Protein AF-A0A3B9XQS6-F1 (afdb_monomer_lite)

Structure (mmCIF, N/CA/C/O backbone):
data_AF-A0A3B9XQS6-F1
#
_entry.id   AF-A0A3B9XQS6-F1
#
loop_
_atom_site.group_PDB
_atom_site.id
_atom_site.type_symbol
_atom_site.label_atom_id
_atom_site.label_alt_id
_atom_site.label_comp_id
_atom_site.label_asym_id
_atom_site.label_entity_id
_atom_site.label_seq_id
_atom_site.pdbx_PDB_ins_code
_atom_site.Cartn_x
_atom_site.Cartn_y
_atom_site.Cartn_z
_atom_site.occupancy
_atom_site.B_iso_or_equiv
_atom_site.auth_seq_id
_atom_site.auth_comp_id
_atom_site.auth_asym_id
_atom_site.auth_atom_id
_atom_site.pdbx_PDB_model_num
ATOM 1 N N . MET A 1 1 ? 18.728 -52.304 -70.852 1.00 36.62 1 MET A N 1
ATOM 2 C CA . MET A 1 1 ? 20.001 -52.195 -70.110 1.00 36.62 1 MET A CA 1
ATOM 3 C C . MET A 1 1 ? 19.870 -51.082 -69.081 1.00 36.62 1 MET A C 1
ATOM 5 O O . MET A 1 1 ? 19.574 -49.970 -69.477 1.00 36.62 1 MET A O 1
ATOM 9 N N . LYS A 1 2 ? 20.084 -51.436 -67.806 1.00 32.41 2 LYS A N 1
ATOM 10 C CA . LYS A 1 2 ? 20.583 -50.600 -66.697 1.00 32.41 2 LYS A CA 1
ATOM 11 C C . LYS A 1 2 ? 19.765 -49.345 -66.320 1.00 32.41 2 LYS A C 1
ATOM 13 O O . LYS A 1 2 ? 19.900 -48.286 -66.912 1.00 32.41 2 LYS A O 1
ATOM 18 N N . THR A 1 3 ? 18.939 -49.553 -65.290 1.00 41.94 3 THR A N 1
ATOM 19 C CA . THR A 1 3 ? 18.642 -48.695 -64.122 1.00 41.94 3 THR A CA 1
ATOM 20 C C . THR A 1 3 ? 19.359 -47.346 -64.037 1.00 41.94 3 THR A C 1
ATOM 22 O O . THR A 1 3 ? 20.557 -47.302 -64.278 1.00 41.94 3 THR A O 1
ATOM 25 N N . LEU A 1 4 ? 18.677 -46.322 -63.498 1.00 44.59 4 LEU A N 1
ATOM 26 C CA . LEU A 1 4 ? 19.200 -45.495 -62.394 1.00 44.59 4 LEU A CA 1
ATOM 27 C C . LEU A 1 4 ? 18.109 -44.591 -61.782 1.00 44.59 4 LEU A C 1
ATOM 29 O O . LEU A 1 4 ? 17.523 -43.736 -62.436 1.00 44.59 4 LEU A O 1
ATOM 33 N N . ILE A 1 5 ? 17.878 -44.819 -60.491 1.00 47.88 5 ILE A N 1
ATOM 34 C CA . ILE A 1 5 ? 17.088 -44.020 -59.551 1.00 47.88 5 ILE A CA 1
ATOM 35 C C . ILE A 1 5 ? 17.867 -42.747 -59.209 1.00 47.88 5 ILE A C 1
ATOM 37 O O . ILE A 1 5 ? 19.050 -42.844 -58.887 1.00 47.88 5 ILE A O 1
ATOM 41 N N . ARG A 1 6 ? 17.192 -41.592 -59.143 1.00 40.97 6 ARG A N 1
ATOM 42 C CA . ARG A 1 6 ? 17.556 -40.500 -58.224 1.00 40.97 6 ARG A CA 1
ATOM 43 C C . ARG A 1 6 ? 16.293 -39.863 -57.650 1.00 40.97 6 ARG A C 1
ATOM 45 O O . ARG A 1 6 ? 15.601 -39.109 -58.324 1.00 40.97 6 ARG A O 1
ATOM 52 N N . ALA A 1 7 ? 16.010 -40.204 -56.396 1.00 42.66 7 ALA A N 1
ATOM 53 C CA . ALA A 1 7 ? 15.095 -39.470 -55.541 1.00 42.66 7 ALA A CA 1
ATOM 54 C C . ALA A 1 7 ? 15.723 -38.106 -55.217 1.00 42.66 7 ALA A C 1
ATOM 56 O O . ALA A 1 7 ? 16.833 -38.045 -54.690 1.00 42.66 7 ALA A O 1
ATOM 57 N N . GLY A 1 8 ? 15.029 -37.027 -55.565 1.00 33.97 8 GLY A N 1
ATOM 58 C CA . GLY A 1 8 ? 15.391 -35.660 -55.210 1.00 33.97 8 GLY A CA 1
ATOM 59 C C . GLY A 1 8 ? 14.177 -34.997 -54.585 1.00 33.97 8 GLY A C 1
ATOM 60 O O . GLY A 1 8 ? 13.249 -34.611 -55.288 1.00 33.97 8 GLY A O 1
ATOM 61 N N . VAL A 1 9 ? 14.165 -34.929 -53.257 1.00 44.50 9 VAL A N 1
ATOM 62 C CA . VAL A 1 9 ? 13.185 -34.160 -52.491 1.00 44.50 9 VAL A CA 1
ATOM 63 C C . VAL A 1 9 ? 13.453 -32.680 -52.747 1.00 44.50 9 VAL A C 1
ATOM 65 O O . VAL A 1 9 ? 14.523 -32.183 -52.409 1.00 44.50 9 VAL A O 1
ATOM 68 N N . LEU A 1 10 ? 12.474 -31.975 -53.306 1.00 38.16 10 LEU A N 1
ATOM 69 C CA . LEU A 1 10 ? 12.371 -30.525 -53.175 1.00 38.16 10 LEU A CA 1
ATOM 70 C C . LEU A 1 10 ? 10.886 -30.150 -53.144 1.00 38.16 10 LEU A C 1
ATOM 72 O O . LEU A 1 10 ? 10.284 -29.801 -54.156 1.00 38.16 10 LEU A O 1
ATOM 76 N N . ALA A 1 11 ? 10.269 -30.305 -51.974 1.00 41.28 11 ALA A N 1
ATOM 77 C CA . ALA A 1 11 ? 8.918 -29.817 -51.739 1.00 41.28 11 ALA A CA 1
ATOM 78 C C . ALA A 1 11 ? 8.991 -28.309 -51.458 1.00 41.28 11 ALA A C 1
ATOM 80 O O . ALA A 1 11 ? 9.361 -27.886 -50.363 1.00 41.28 11 ALA A O 1
ATOM 81 N N . CYS A 1 12 ? 8.681 -27.509 -52.479 1.00 35.16 12 CYS A N 1
ATOM 82 C CA . CYS A 1 12 ? 8.438 -26.079 -52.341 1.00 35.16 12 CYS A CA 1
ATOM 83 C C . CYS A 1 12 ? 7.173 -25.817 -51.513 1.00 35.16 12 CYS A C 1
ATOM 85 O O . CYS A 1 12 ? 6.148 -26.479 -51.669 1.00 35.16 12 CYS A O 1
ATOM 87 N N . ALA A 1 13 ? 7.283 -24.815 -50.647 1.00 46.81 13 ALA A N 1
ATOM 88 C CA . ALA A 1 13 ? 6.248 -24.291 -49.775 1.00 46.81 13 ALA A CA 1
ATOM 89 C C . ALA A 1 13 ? 5.004 -23.791 -50.529 1.00 46.81 13 ALA A C 1
ATOM 91 O O . ALA A 1 13 ? 5.120 -23.158 -51.576 1.00 46.81 13 ALA A O 1
ATOM 92 N N . MET A 1 14 ? 3.829 -23.974 -49.922 1.00 51.12 14 MET A N 1
ATOM 93 C CA . MET A 1 14 ? 2.625 -23.182 -50.187 1.00 51.12 14 MET A CA 1
ATOM 94 C C . MET A 1 14 ? 1.961 -22.867 -48.844 1.00 51.12 14 MET A C 1
ATOM 96 O O . MET A 1 14 ? 1.431 -23.745 -48.167 1.00 51.12 14 MET A O 1
ATOM 100 N N . ALA A 1 15 ? 2.058 -21.601 -48.449 1.00 50.72 15 ALA A N 1
ATOM 101 C CA . ALA A 1 15 ? 1.407 -21.025 -47.286 1.00 50.72 15 ALA A CA 1
ATOM 102 C C . ALA A 1 15 ? -0.082 -20.770 -47.572 1.00 50.72 15 ALA A C 1
ATOM 104 O O . ALA A 1 15 ? -0.427 -20.269 -48.639 1.00 50.72 15 ALA A O 1
ATOM 105 N N . ALA A 1 16 ? -0.951 -21.023 -46.594 1.00 48.47 16 ALA A N 1
ATOM 106 C CA . ALA A 1 16 ? -2.276 -20.411 -46.529 1.00 48.47 16 ALA A CA 1
ATOM 107 C C . ALA A 1 16 ? -2.520 -19.972 -45.081 1.00 48.47 16 ALA A C 1
ATOM 109 O O . ALA A 1 16 ? -2.669 -20.790 -44.175 1.00 48.47 16 ALA A O 1
ATOM 110 N N . GLY A 1 17 ? -2.425 -18.659 -44.874 1.00 48.72 17 GLY A N 1
ATOM 111 C CA . GLY A 1 17 ? -2.438 -18.010 -43.573 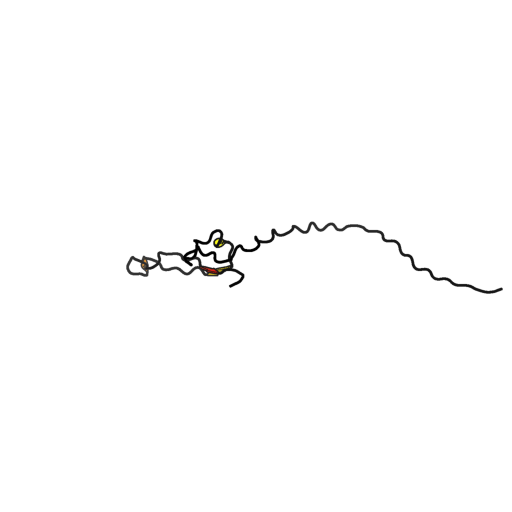1.00 48.72 17 GLY A CA 1
ATOM 112 C C . GLY A 1 17 ? -3.773 -18.144 -42.853 1.00 48.72 17 GLY A C 1
ATOM 113 O O . GLY A 1 17 ? -4.817 -17.759 -43.370 1.00 48.72 17 GLY A O 1
ATOM 114 N N . VAL A 1 18 ? -3.706 -18.606 -41.608 1.00 55.84 18 VAL A N 1
ATOM 115 C CA . VAL A 1 18 ? -4.735 -18.358 -40.600 1.00 55.84 18 VAL A CA 1
ATOM 116 C C . VAL A 1 18 ? -4.186 -17.233 -39.731 1.00 55.84 18 VAL A C 1
ATOM 118 O O . VAL A 1 18 ? -3.463 -17.461 -38.765 1.00 55.84 18 VAL A O 1
ATOM 121 N N . GLY A 1 19 ? -4.427 -15.993 -40.156 1.00 45.12 19 GLY A N 1
ATOM 122 C CA . GLY A 1 19 ? -4.062 -14.802 -39.398 1.00 45.12 19 GLY A CA 1
ATOM 123 C C . GLY A 1 19 ? -4.953 -14.677 -38.169 1.00 45.12 19 GLY A C 1
ATOM 124 O O . GLY A 1 19 ? -5.904 -13.904 -38.176 1.00 45.12 19 GLY A O 1
ATOM 125 N N . ALA A 1 20 ? -4.663 -15.444 -37.118 1.00 54.53 20 ALA A N 1
ATOM 126 C CA . ALA A 1 20 ? -5.110 -15.095 -35.782 1.00 54.53 20 ALA A CA 1
ATOM 127 C C . ALA A 1 20 ? -4.448 -13.755 -35.453 1.00 54.53 20 ALA A C 1
ATOM 129 O O . ALA A 1 20 ? -3.233 -13.682 -35.271 1.00 54.53 20 ALA A O 1
ATOM 130 N N . SER A 1 21 ? -5.232 -12.679 -35.448 1.00 53.22 21 SER A N 1
ATOM 131 C CA . SER A 1 21 ? -4.806 -11.394 -34.916 1.00 53.22 21 SER A CA 1
ATOM 132 C C . SER A 1 21 ? -4.481 -11.600 -33.440 1.00 53.22 21 SER A C 1
ATOM 134 O O . SER A 1 21 ? -5.359 -11.538 -32.579 1.00 53.22 21 SER A O 1
ATOM 136 N N . MET A 1 22 ? -3.220 -11.915 -33.148 1.00 58.03 22 MET A N 1
ATOM 137 C CA . MET A 1 22 ? -2.6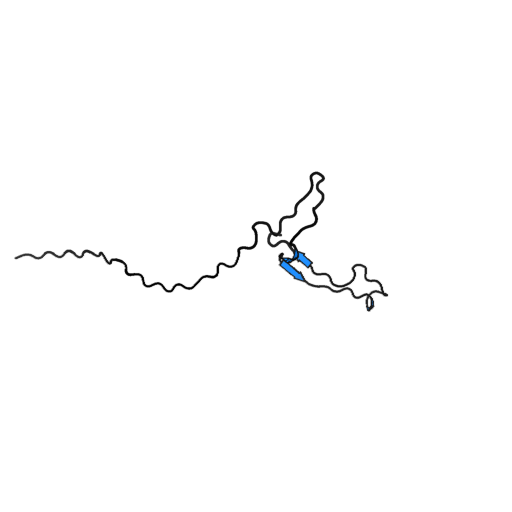87 -11.846 -31.802 1.00 58.03 22 MET A CA 1
ATOM 138 C C . MET A 1 22 ? -2.735 -10.372 -31.428 1.00 58.03 22 MET A C 1
ATOM 140 O O . MET A 1 22 ? -1.903 -9.575 -31.861 1.00 58.03 22 MET A O 1
ATOM 144 N N . GLN A 1 23 ? -3.774 -9.989 -30.690 1.00 55.06 23 GLN A N 1
ATOM 145 C CA . GLN A 1 23 ? -3.818 -8.697 -30.037 1.00 55.06 23 GLN A CA 1
ATOM 146 C C . GLN A 1 23 ? -2.602 -8.674 -29.108 1.00 55.06 23 GLN A C 1
ATOM 148 O O . GLN A 1 23 ? -2.559 -9.416 -28.127 1.00 55.06 23 GLN A O 1
ATOM 153 N N . ALA A 1 24 ? -1.574 -7.899 -29.459 1.00 56.88 24 ALA A N 1
ATOM 154 C CA . ALA A 1 24 ? -0.450 -7.679 -28.569 1.00 56.88 24 ALA A CA 1
ATOM 155 C C . ALA A 1 24 ? -1.020 -7.044 -27.298 1.00 56.88 24 ALA A C 1
ATOM 157 O O . ALA A 1 24 ? -1.445 -5.887 -27.313 1.00 56.88 24 ALA A O 1
ATOM 158 N N . ALA A 1 25 ? -1.102 -7.822 -26.218 1.00 61.12 25 ALA A N 1
ATOM 159 C CA . ALA A 1 25 ? -1.345 -7.261 -24.905 1.00 61.12 25 ALA A CA 1
ATOM 160 C C . ALA A 1 25 ? -0.232 -6.238 -24.681 1.00 61.12 25 ALA A C 1
ATOM 162 O O . ALA A 1 25 ? 0.950 -6.595 -24.748 1.00 61.12 25 ALA A O 1
ATOM 163 N N . ALA A 1 26 ? -0.613 -4.969 -24.512 1.00 56.53 26 ALA A N 1
ATOM 164 C CA . ALA A 1 26 ? 0.329 -3.907 -24.209 1.00 56.53 26 ALA A CA 1
ATOM 165 C C . ALA A 1 26 ? 1.209 -4.395 -23.058 1.00 56.53 26 ALA A C 1
ATOM 167 O O . ALA A 1 26 ? 0.698 -4.722 -21.985 1.00 56.53 26 ALA A O 1
ATOM 168 N N . GLN A 1 27 ? 2.508 -4.537 -23.321 1.00 54.47 27 GLN A N 1
ATOM 169 C CA . GLN A 1 27 ? 3.439 -4.895 -22.268 1.00 54.47 27 GLN A CA 1
ATOM 170 C C . GLN A 1 27 ? 3.380 -3.762 -21.241 1.00 54.47 27 GLN A C 1
ATOM 172 O O . GLN A 1 27 ? 3.472 -2.594 -21.643 1.00 54.47 27 GLN A O 1
ATOM 177 N N . PRO A 1 28 ? 3.146 -4.066 -19.950 1.00 55.19 28 PRO A N 1
ATOM 178 C CA . PRO A 1 28 ? 3.218 -3.045 -18.925 1.00 55.19 28 PRO A CA 1
ATOM 179 C C . PRO A 1 28 ? 4.574 -2.335 -19.052 1.00 55.19 28 PRO A C 1
ATOM 181 O O . PRO A 1 28 ? 5.557 -2.990 -19.408 1.00 55.19 28 PRO A O 1
ATOM 184 N N . PRO A 1 29 ? 4.639 -1.012 -18.825 1.00 58.16 29 PRO A N 1
ATOM 185 C CA . PRO A 1 29 ? 5.891 -0.275 -18.923 1.00 58.16 29 PRO A CA 1
ATOM 186 C C . PRO A 1 29 ? 7.004 -0.998 -18.157 1.00 58.16 29 PRO A C 1
ATOM 188 O O . PRO A 1 29 ? 6.807 -1.368 -16.995 1.00 58.16 29 PRO A O 1
ATOM 191 N N . GLU A 1 30 ? 8.167 -1.187 -18.789 1.00 58.72 30 GLU A N 1
ATOM 192 C CA . GLU A 1 30 ? 9.364 -1.604 -18.059 1.00 58.72 30 GLU A CA 1
ATOM 193 C C . GLU A 1 30 ? 9.586 -0.587 -16.932 1.00 58.72 30 GLU A C 1
ATOM 195 O O . GLU A 1 30 ? 9.729 0.607 -17.192 1.00 58.72 30 GLU A O 1
ATOM 200 N N . ASN A 1 31 ? 9.594 -1.052 -15.682 1.00 63.59 31 ASN A N 1
ATOM 201 C CA . ASN A 1 31 ? 9.682 -0.239 -14.463 1.00 63.59 31 ASN A CA 1
ATOM 202 C C . ASN A 1 31 ? 8.418 0.527 -14.038 1.00 63.59 31 ASN A C 1
ATOM 204 O O . ASN A 1 31 ? 8.528 1.630 -13.500 1.00 63.59 31 ASN A O 1
ATOM 208 N N . ILE A 1 32 ? 7.217 -0.053 -14.141 1.00 69.69 32 ILE A N 1
ATOM 209 C CA . ILE A 1 32 ? 6.086 0.499 -13.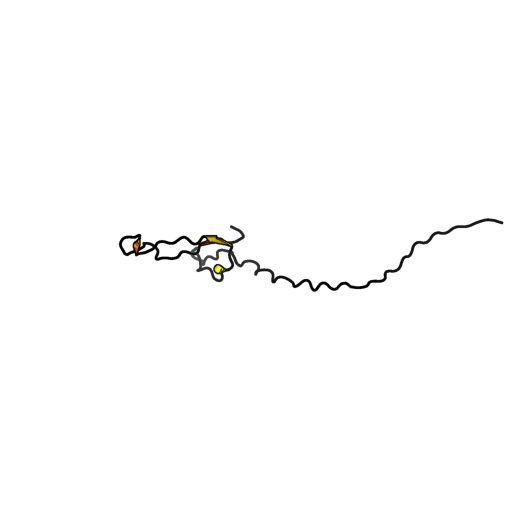367 1.00 69.69 32 ILE A CA 1
ATOM 210 C C . ILE A 1 32 ? 6.340 0.493 -11.851 1.00 69.69 32 ILE A C 1
ATOM 212 O O . ILE A 1 32 ? 5.712 1.283 -11.158 1.00 69.69 32 ILE A O 1
ATOM 216 N N . GLY A 1 33 ? 7.233 -0.362 -11.334 1.00 69.69 33 GLY A N 1
ATOM 217 C CA . GLY A 1 33 ? 7.355 -0.681 -9.906 1.00 69.69 33 GLY A CA 1
ATOM 218 C C . GLY A 1 33 ? 8.540 -0.103 -9.126 1.00 69.69 33 GLY A C 1
ATOM 219 O O . GLY A 1 33 ? 8.498 -0.090 -7.895 1.00 69.69 33 GLY A O 1
ATOM 220 N N . ALA A 1 34 ? 9.596 0.371 -9.790 1.00 81.31 34 ALA A N 1
ATOM 221 C CA . ALA A 1 34 ? 10.853 0.680 -9.109 1.00 81.31 34 ALA A CA 1
ATOM 222 C C . ALA A 1 34 ? 10.724 1.845 -8.106 1.00 81.31 34 ALA A C 1
ATOM 224 O O . ALA A 1 34 ? 10.198 2.916 -8.419 1.00 81.31 34 ALA A O 1
ATOM 225 N N . ALA A 1 35 ? 11.261 1.659 -6.896 1.00 89.62 35 ALA A N 1
ATOM 226 C CA . ALA A 1 35 ? 11.377 2.728 -5.910 1.00 89.62 35 ALA A CA 1
ATOM 227 C C . ALA A 1 35 ? 12.434 3.749 -6.360 1.00 89.62 35 ALA A C 1
ATOM 229 O O . ALA A 1 35 ? 13.587 3.397 -6.605 1.00 89.62 35 ALA A O 1
ATOM 230 N N . VAL A 1 36 ? 12.056 5.027 -6.436 1.00 91.75 36 VAL A N 1
ATOM 231 C CA . VAL A 1 36 ? 12.963 6.111 -6.838 1.00 91.75 36 VAL A CA 1
ATOM 232 C C . VAL A 1 36 ? 13.281 6.982 -5.634 1.00 91.75 36 VAL A C 1
ATOM 234 O O . VAL A 1 36 ? 12.380 7.416 -4.920 1.00 91.75 36 VAL A O 1
ATOM 237 N N . PHE A 1 37 ? 14.559 7.282 -5.427 1.00 95.25 37 PHE A N 1
ATOM 238 C CA . PHE A 1 37 ? 15.028 8.089 -4.305 1.00 95.25 37 PHE A CA 1
ATOM 239 C C . PHE A 1 37 ? 15.636 9.403 -4.795 1.00 95.25 37 PHE A C 1
ATOM 241 O O . PHE A 1 37 ? 16.261 9.470 -5.853 1.00 95.25 37 PHE A O 1
ATOM 248 N N . ASN A 1 38 ? 15.466 10.472 -4.019 1.00 96.81 38 ASN A N 1
ATOM 249 C CA . ASN A 1 38 ? 16.157 11.732 -4.279 1.00 96.81 38 ASN A CA 1
ATOM 250 C C . ASN A 1 38 ? 17.642 11.648 -3.863 1.00 96.81 38 ASN A C 1
ATOM 252 O O . ASN A 1 38 ? 18.081 10.699 -3.217 1.00 96.81 38 ASN A O 1
ATOM 256 N N . LYS A 1 39 ? 18.420 12.697 -4.157 1.00 97.94 39 LYS A N 1
ATOM 257 C CA . LYS A 1 39 ? 19.852 12.775 -3.792 1.00 97.94 39 LYS A CA 1
ATOM 258 C C . LYS A 1 39 ? 20.134 12.683 -2.283 1.00 97.94 39 LYS A C 1
ATOM 260 O O . LYS A 1 39 ? 21.271 12.451 -1.898 1.00 97.94 39 LYS A O 1
ATOM 265 N N . LYS A 1 40 ? 19.125 12.902 -1.436 1.00 98.00 40 LYS A N 1
ATOM 266 C CA . LYS A 1 40 ? 19.203 12.789 0.029 1.00 98.00 40 LYS A CA 1
ATOM 267 C C . LYS A 1 40 ? 18.780 11.399 0.531 1.00 98.00 40 LYS A C 1
ATOM 269 O O . LYS A 1 40 ? 18.706 11.201 1.737 1.00 98.00 40 LYS A O 1
ATOM 274 N N . GLY A 1 41 ? 18.458 10.467 -0.369 1.00 97.50 41 GLY A N 1
ATOM 275 C CA . GLY A 1 41 ? 17.992 9.124 -0.027 1.00 97.50 41 GLY A CA 1
ATOM 276 C C . GLY A 1 41 ? 16.528 9.047 0.415 1.00 97.50 41 GLY A C 1
ATOM 277 O O . GLY A 1 41 ? 16.121 8.026 0.955 1.00 97.50 41 GLY A O 1
ATOM 278 N N . SER A 1 42 ? 15.712 10.090 0.218 1.00 97.88 42 SER A N 1
ATOM 279 C CA . SER A 1 42 ? 14.272 10.015 0.518 1.00 97.88 42 SER A CA 1
ATOM 280 C C . SER A 1 42 ? 13.502 9.421 -0.658 1.00 97.88 42 SER A C 1
ATOM 282 O O . SER A 1 42 ? 13.732 9.824 -1.801 1.00 97.88 42 SER A O 1
ATOM 284 N N . LEU A 1 43 ? 12.565 8.516 -0.366 1.00 94.81 43 LEU A N 1
ATOM 285 C CA . LEU A 1 43 ? 11.662 7.936 -1.358 1.00 94.81 43 LEU A CA 1
ATOM 286 C C . LEU A 1 43 ? 10.804 9.036 -1.997 1.00 94.81 43 LEU A C 1
ATOM 288 O O . LEU A 1 43 ? 10.187 9.846 -1.302 1.00 94.81 43 LEU A O 1
ATOM 292 N N . LEU A 1 44 ? 10.772 9.065 -3.325 1.00 94.38 44 LEU A N 1
ATOM 293 C CA . LEU A 1 44 ? 9.847 9.892 -4.085 1.00 94.38 44 LEU A CA 1
ATOM 294 C C . LEU A 1 44 ? 8.461 9.247 -4.087 1.00 94.38 44 LEU A C 1
ATOM 296 O O . LEU A 1 44 ? 8.341 8.024 -4.122 1.00 94.38 44 LEU A O 1
ATOM 300 N N . LEU A 1 45 ? 7.412 10.072 -4.080 1.00 92.88 45 LEU A N 1
ATOM 301 C CA . LEU A 1 45 ? 6.037 9.582 -4.119 1.00 92.88 45 LEU A CA 1
ATOM 302 C C . LEU A 1 45 ? 5.819 8.743 -5.395 1.00 92.88 45 LEU A C 1
ATOM 304 O O . LEU A 1 45 ? 5.913 9.304 -6.495 1.00 92.88 45 LEU A O 1
ATOM 308 N N . PRO A 1 46 ? 5.502 7.441 -5.274 1.00 90.69 46 PRO A N 1
ATOM 309 C CA . PRO A 1 46 ? 5.313 6.590 -6.436 1.00 90.69 46 PRO A CA 1
ATOM 310 C C . PRO A 1 46 ? 4.122 7.078 -7.266 1.00 90.69 46 PRO A C 1
ATOM 312 O O . PRO A 1 46 ? 3.076 7.451 -6.732 1.00 90.69 46 PRO A O 1
ATOM 315 N N . GLN A 1 47 ? 4.288 7.069 -8.585 1.00 89.75 47 GLN A N 1
ATOM 316 C CA . GLN A 1 47 ? 3.228 7.339 -9.557 1.00 89.75 47 GLN A CA 1
ATOM 317 C C . GLN A 1 47 ? 2.792 6.015 -10.186 1.00 89.75 47 GLN A C 1
ATOM 319 O O . GLN A 1 47 ? 3.580 5.079 -10.256 1.00 89.75 47 GLN A O 1
ATOM 324 N N . GLY A 1 48 ? 1.533 5.901 -10.611 1.00 89.25 48 GLY A N 1
ATOM 325 C CA . GLY A 1 48 ? 1.052 4.682 -11.278 1.00 89.25 48 GLY A CA 1
ATOM 326 C C . GLY A 1 48 ? 0.977 3.425 -10.397 1.00 89.25 48 GLY A C 1
ATOM 327 O O . GLY A 1 48 ? 0.615 2.369 -10.902 1.00 89.25 48 GLY A O 1
ATOM 328 N N . TYR A 1 49 ? 1.216 3.519 -9.081 1.00 92.25 49 TYR A N 1
ATOM 329 C CA . TYR A 1 49 ? 1.219 2.371 -8.153 1.00 92.25 49 TYR A CA 1
ATOM 330 C C . TYR A 1 49 ? -0.083 1.553 -8.132 1.00 92.25 49 TYR A C 1
ATOM 332 O O . TYR A 1 49 ? -0.099 0.425 -7.663 1.00 92.25 49 TYR A O 1
ATOM 340 N N . ARG A 1 50 ? -1.193 2.085 -8.656 1.00 93.00 50 ARG A N 1
ATOM 341 C CA . ARG A 1 50 ? -2.455 1.337 -8.800 1.00 93.00 50 ARG A CA 1
ATOM 342 C C . ARG A 1 50 ? -2.405 0.258 -9.889 1.00 93.00 50 ARG A C 1
ATOM 344 O O . ARG A 1 50 ? -3.334 -0.532 -9.986 1.00 93.00 50 ARG A O 1
ATOM 351 N N . GLN A 1 51 ? -1.356 0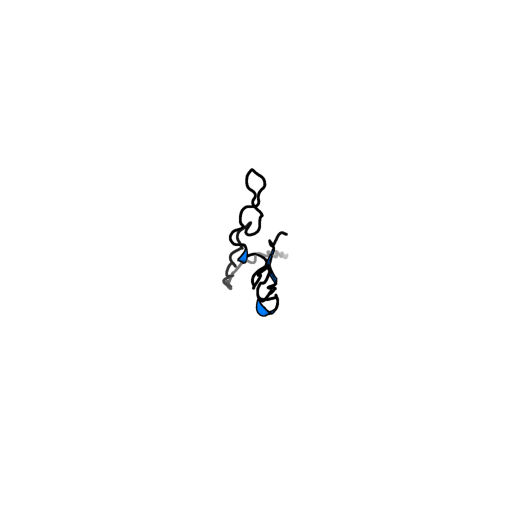.248 -10.711 1.00 91.50 51 GLN A N 1
ATOM 352 C CA . GLN A 1 51 ? -1.063 -0.806 -11.687 1.00 91.50 51 GLN A CA 1
ATOM 353 C C . GLN A 1 51 ? -0.160 -1.905 -11.108 1.00 91.50 51 GLN A C 1
ATOM 355 O O . GLN A 1 51 ? 0.106 -2.892 -11.786 1.00 91.50 51 GLN A O 1
ATOM 360 N N . TRP A 1 52 ? 0.338 -1.730 -9.881 1.00 93.38 52 TRP A N 1
ATOM 361 C CA . TRP A 1 52 ? 1.102 -2.754 -9.173 1.00 93.38 52 TRP A CA 1
ATOM 362 C C . TRP A 1 52 ? 0.199 -3.907 -8.732 1.00 93.38 52 TRP A C 1
ATOM 364 O O . TRP A 1 52 ? -1.025 -3.858 -8.875 1.00 93.38 52 TRP A O 1
ATOM 374 N N . VAL A 1 53 ? 0.801 -4.946 -8.152 1.00 93.50 53 VAL A N 1
ATOM 375 C CA . VAL A 1 53 ? 0.054 -6.097 -7.650 1.00 93.50 53 VAL A CA 1
ATOM 376 C C . VAL A 1 53 ? -0.784 -5.656 -6.451 1.00 93.50 53 VAL A C 1
ATOM 378 O O . VAL A 1 53 ? -0.250 -5.295 -5.404 1.00 93.50 53 VAL A O 1
ATOM 381 N N . PHE A 1 54 ? -2.107 -5.668 -6.605 1.00 96.62 54 PHE A N 1
ATOM 382 C CA . PHE A 1 54 ? -3.045 -5.470 -5.504 1.00 96.62 54 PHE A CA 1
ATOM 383 C C . PHE A 1 54 ? -3.017 -6.688 -4.576 1.00 96.62 54 PHE A C 1
ATOM 385 O O . PHE A 1 54 ? -3.207 -7.813 -5.036 1.00 96.62 54 PHE A O 1
ATOM 392 N N . ILE A 1 55 ? -2.812 -6.464 -3.277 1.00 97.56 55 ILE A N 1
ATOM 393 C CA . ILE A 1 55 ? -2.684 -7.555 -2.294 1.00 97.56 55 ILE A CA 1
ATOM 394 C C . ILE A 1 55 ? -3.787 -7.570 -1.235 1.00 97.56 55 ILE A C 1
ATOM 396 O O . ILE A 1 55 ? -3.912 -8.546 -0.498 1.00 97.56 55 ILE A O 1
ATOM 400 N N . GLY A 1 56 ? -4.607 -6.522 -1.142 1.00 98.38 56 GLY A N 1
ATOM 401 C CA . GLY A 1 56 ? -5.726 -6.516 -0.207 1.00 98.38 56 GLY A CA 1
ATOM 402 C C . GLY A 1 56 ? -6.334 -5.147 0.049 1.00 98.38 56 GLY A C 1
ATOM 403 O O . GLY A 1 56 ? -5.722 -4.107 -0.210 1.00 98.38 56 GLY A O 1
ATOM 404 N N . ALA A 1 57 ? -7.559 -5.180 0.577 1.00 98.25 57 ALA A N 1
ATOM 405 C CA . ALA A 1 57 ? -8.338 -3.999 0.923 1.00 98.25 57 ALA A CA 1
ATOM 406 C C . ALA A 1 57 ? -8.872 -4.040 2.371 1.00 98.25 57 ALA A C 1
ATOM 408 O O . ALA A 1 57 ? -10.079 -4.218 2.560 1.00 98.25 57 ALA A O 1
ATOM 409 N N . PRO A 1 58 ? -8.017 -3.953 3.411 1.00 97.50 58 PRO A N 1
ATOM 410 C CA . PRO A 1 58 ? -8.507 -3.859 4.779 1.00 97.50 58 PRO A CA 1
ATOM 411 C C . PRO A 1 58 ? -9.283 -2.554 5.007 1.00 97.50 58 PRO A C 1
ATOM 413 O O . PRO A 1 58 ? -9.128 -1.558 4.296 1.00 97.50 58 PRO A O 1
ATOM 416 N N . LEU A 1 59 ? -10.147 -2.584 6.017 1.00 97.88 59 LEU A N 1
ATOM 417 C CA . LEU A 1 59 ? -11.056 -1.499 6.357 1.00 97.88 59 LEU A CA 1
ATOM 418 C C . LEU A 1 59 ? -11.002 -1.255 7.865 1.00 97.88 59 LEU A C 1
ATOM 420 O O . LEU A 1 59 ? -11.150 -2.189 8.652 1.00 97.88 59 LEU A O 1
ATOM 424 N N . THR A 1 60 ? -10.850 0.005 8.268 1.00 98.12 60 THR A N 1
ATOM 425 C CA . THR A 1 60 ? -10.932 0.429 9.675 1.00 98.12 60 THR A CA 1
ATOM 426 C C . THR A 1 60 ? -12.033 1.477 9.848 1.00 98.12 60 THR A C 1
ATOM 428 O O . THR A 1 60 ? -11.749 2.671 9.734 1.00 98.12 60 THR A O 1
ATOM 431 N N . PRO A 1 61 ? -13.290 1.062 10.110 1.00 98.25 61 PRO A N 1
ATOM 432 C CA . PRO A 1 61 ? -14.414 1.987 10.164 1.00 98.25 61 PRO A CA 1
ATOM 433 C C . PRO A 1 61 ? -14.387 2.890 11.394 1.00 98.25 61 PRO A C 1
ATOM 435 O O . PRO A 1 61 ? -14.145 2.409 12.503 1.00 98.25 61 PRO A O 1
ATOM 438 N N . HIS A 1 62 ? -14.763 4.158 11.257 1.00 98.38 62 HIS A N 1
ATOM 439 C CA . HIS A 1 62 ? -14.926 5.080 12.385 1.00 98.38 62 HIS A CA 1
ATOM 440 C C . HIS A 1 62 ? -15.862 4.521 13.466 1.00 98.38 62 HIS A C 1
ATOM 442 O O . HIS A 1 62 ? -15.541 4.578 14.655 1.00 98.38 62 HIS A O 1
ATOM 448 N N . GLY A 1 63 ? -16.986 3.922 13.059 1.00 98.25 63 GLY A N 1
ATOM 449 C CA . GLY A 1 63 ? -17.979 3.346 13.973 1.00 98.25 63 GLY A CA 1
ATOM 450 C C . GLY A 1 63 ? -17.454 2.188 14.829 1.00 98.25 63 GLY A C 1
ATOM 451 O O . GLY A 1 63 ? -17.962 1.966 15.922 1.00 98.25 63 GLY A O 1
ATOM 452 N N . LEU A 1 64 ? -16.405 1.495 14.373 1.00 98.00 64 LEU A N 1
ATOM 453 C CA . LEU A 1 64 ? -15.744 0.415 15.116 1.00 98.00 64 LEU A CA 1
ATOM 454 C C . LEU A 1 64 ? -14.480 0.884 15.859 1.00 98.00 64 LEU A C 1
ATOM 456 O O . LEU A 1 64 ? -13.815 0.079 16.499 1.00 98.00 64 LEU A O 1
ATOM 460 N N . ASN A 1 65 ? -14.139 2.173 15.770 1.00 98.12 65 ASN A N 1
ATOM 461 C CA . ASN A 1 65 ? -12.903 2.753 16.301 1.00 98.12 65 ASN A CA 1
ATOM 462 C C . ASN A 1 65 ? -13.185 4.047 17.082 1.00 98.12 65 ASN A C 1
ATOM 464 O O . ASN A 1 65 ? -12.585 5.087 16.817 1.00 98.12 65 ASN A O 1
ATOM 468 N N . ASN A 1 66 ? -14.146 4.015 18.013 1.00 97.69 66 ASN A N 1
ATOM 469 C CA . ASN A 1 66 ? -14.481 5.143 18.900 1.00 97.69 66 ASN A CA 1
ATOM 470 C C . ASN A 1 66 ? -14.785 6.466 18.159 1.00 97.69 66 ASN A C 1
ATOM 472 O O . ASN A 1 66 ? -14.494 7.550 18.660 1.00 97.69 66 ASN A O 1
ATOM 476 N N . GLY A 1 67 ? -15.330 6.391 16.942 1.00 98.00 67 GLY A N 1
ATOM 477 C CA . GLY A 1 67 ? -15.600 7.554 16.093 1.00 98.00 67 GLY A CA 1
ATOM 478 C C . GLY A 1 67 ? -14.380 8.085 15.329 1.00 98.00 67 GLY A C 1
ATOM 479 O O . GLY A 1 67 ? -14.526 8.976 14.496 1.00 98.00 67 GLY A O 1
ATOM 480 N N . LYS A 1 68 ? -13.174 7.540 15.537 1.00 97.81 68 LYS A N 1
ATOM 481 C CA . LYS A 1 68 ? -11.934 8.007 14.900 1.00 97.81 68 LYS A CA 1
ATOM 482 C C . LYS A 1 68 ? -10.950 6.864 14.630 1.00 97.81 68 LYS A C 1
ATOM 484 O O . LYS A 1 68 ? -10.128 6.528 15.475 1.00 97.81 68 LYS A O 1
ATOM 489 N N . ALA A 1 69 ? -10.974 6.329 13.410 1.00 98.12 69 ALA A N 1
ATOM 490 C CA . ALA A 1 69 ? -9.943 5.403 12.955 1.00 98.12 69 ALA A CA 1
ATOM 491 C C . ALA A 1 69 ? -8.566 6.089 12.885 1.00 98.12 69 ALA A C 1
ATOM 493 O O . ALA A 1 69 ? -8.463 7.252 12.492 1.00 98.12 69 ALA A O 1
ATOM 494 N N . GLY A 1 70 ? -7.503 5.356 13.236 1.00 97.12 70 GLY A N 1
ATOM 495 C CA . GLY A 1 70 ? -6.123 5.841 13.096 1.00 97.12 70 GLY A CA 1
ATOM 496 C C . GLY A 1 70 ? -5.712 6.054 11.633 1.00 97.12 70 GLY A C 1
ATOM 497 O O . GLY A 1 70 ? -4.974 6.988 11.333 1.00 97.12 70 GLY A O 1
ATOM 498 N N . PHE A 1 71 ? -6.259 5.237 10.728 1.00 97.06 71 PHE A N 1
ATOM 499 C CA . PHE A 1 71 ? -6.103 5.343 9.277 1.00 97.06 71 PHE A CA 1
ATOM 500 C C . PHE A 1 71 ? -7.492 5.275 8.618 1.00 97.06 71 PHE A C 1
ATOM 502 O O . PHE A 1 71 ? -8.012 4.189 8.417 1.00 97.06 71 PHE A O 1
ATOM 509 N N . PRO A 1 72 ? -8.166 6.393 8.331 1.00 95.75 72 PRO A N 1
ATOM 510 C CA . PRO A 1 72 ? -9.557 6.360 7.878 1.00 95.75 72 PRO A CA 1
ATOM 511 C C . PRO A 1 72 ? -9.682 6.181 6.353 1.00 95.75 72 PRO A C 1
ATOM 513 O O . PRO A 1 72 ? -8.999 6.861 5.595 1.00 95.75 72 PRO A O 1
ATOM 516 N N . GLU A 1 73 ? -10.552 5.329 5.812 1.00 96.00 73 GLU A N 1
ATOM 517 C CA . GLU A 1 73 ? -11.113 4.096 6.401 1.00 96.00 73 GLU A CA 1
ATOM 518 C C . GLU A 1 73 ? -10.726 2.891 5.533 1.00 96.00 73 GLU A C 1
ATOM 520 O O . GLU A 1 73 ? -10.250 1.889 6.060 1.00 96.00 73 GLU A O 1
ATOM 525 N N . PHE A 1 74 ? -10.897 3.000 4.210 1.00 98.12 74 PHE A N 1
ATOM 526 C CA . PHE A 1 74 ? -10.470 1.996 3.232 1.00 98.12 74 PHE A CA 1
ATOM 527 C C . PHE A 1 74 ? -8.976 2.094 2.946 1.00 98.12 74 PHE A C 1
ATOM 529 O O . PHE A 1 74 ? -8.475 3.169 2.606 1.00 98.12 74 PHE A O 1
ATOM 536 N N . HIS A 1 75 ? -8.273 0.965 2.993 1.00 98.12 75 HIS A N 1
ATOM 537 C CA . HIS A 1 75 ? -6.858 0.896 2.637 1.00 98.12 75 HIS A CA 1
ATOM 538 C C . HIS A 1 75 ? -6.719 -0.043 1.455 1.00 98.12 75 HIS A C 1
ATOM 540 O O . HIS A 1 75 ? -7.053 -1.206 1.577 1.00 98.12 75 HIS A O 1
ATOM 546 N N . HIS A 1 76 ? -6.218 0.428 0.319 1.00 98.31 76 HIS A N 1
ATOM 547 C CA . HIS A 1 76 ? -5.870 -0.454 -0.794 1.00 98.31 76 HIS A CA 1
ATOM 548 C C . HIS A 1 76 ? -4.360 -0.618 -0.810 1.00 98.31 76 HIS A C 1
ATOM 550 O O . HIS A 1 76 ? -3.636 0.369 -0.956 1.00 98.31 76 HIS A O 1
ATOM 556 N N . VAL A 1 77 ? -3.896 -1.850 -0.634 1.00 97.75 77 VAL A N 1
ATOM 557 C CA . VAL A 1 77 ? -2.472 -2.153 -0.520 1.00 97.75 77 VAL A CA 1
ATOM 558 C C . VAL A 1 77 ? -1.976 -2.747 -1.830 1.00 97.75 77 VAL A C 1
ATOM 560 O O . VAL A 1 77 ? -2.605 -3.640 -2.404 1.00 97.75 77 VAL A O 1
ATOM 563 N N . TYR A 1 78 ? -0.836 -2.237 -2.284 1.00 96.25 78 TYR A N 1
ATOM 564 C CA . TYR A 1 78 ? -0.188 -2.633 -3.525 1.00 96.25 78 TYR A CA 1
ATOM 565 C C . TYR A 1 78 ? 1.291 -2.919 -3.268 1.00 96.25 78 TYR A C 1
ATOM 567 O O . TYR A 1 78 ? 1.911 -2.237 -2.451 1.00 96.25 78 TYR A O 1
ATOM 575 N N . VAL A 1 79 ? 1.857 -3.885 -3.989 1.00 93.69 79 VAL A N 1
ATOM 576 C CA . 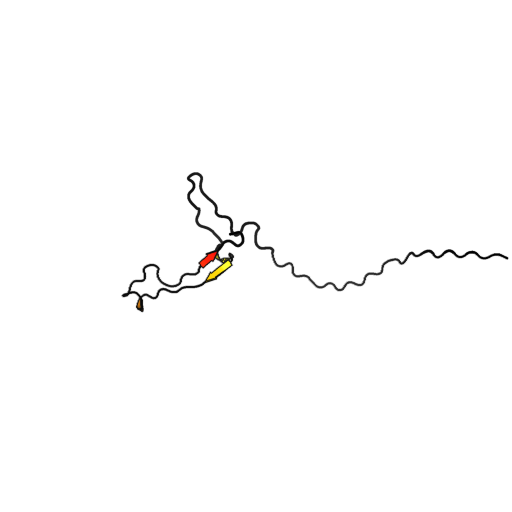VAL A 1 79 ? 3.285 -4.220 -3.945 1.00 93.69 79 VAL A CA 1
ATOM 577 C C . VAL A 1 79 ? 3.878 -4.203 -5.349 1.00 93.69 79 VAL A C 1
ATOM 579 O O . VAL A 1 79 ? 3.239 -4.667 -6.296 1.00 93.69 79 VAL A O 1
ATOM 582 N N . ASN A 1 80 ? 5.087 -3.648 -5.483 1.00 90.44 80 ASN A N 1
ATOM 583 C CA . ASN A 1 80 ? 5.844 -3.698 -6.733 1.00 90.44 80 ASN A CA 1
ATOM 584 C C . ASN A 1 80 ? 5.906 -5.165 -7.227 1.00 90.44 80 ASN A C 1
ATOM 586 O O . ASN A 1 80 ? 6.224 -6.036 -6.419 1.00 90.44 80 ASN A O 1
ATOM 590 N N . PRO A 1 81 ? 5.591 -5.456 -8.505 1.00 86.44 81 PRO A N 1
ATOM 591 C CA . PRO A 1 81 ? 5.704 -6.806 -9.065 1.00 86.44 81 PRO A CA 1
ATOM 592 C C . PRO A 1 81 ? 7.090 -7.457 -8.912 1.00 86.44 81 PRO A C 1
ATOM 594 O O . PRO A 1 81 ? 7.158 -8.680 -8.866 1.00 86.44 81 PRO A O 1
ATOM 597 N N . ASP A 1 82 ? 8.158 -6.665 -8.795 1.00 84.12 82 ASP A N 1
ATOM 598 C CA . ASP A 1 82 ? 9.543 -7.142 -8.653 1.00 84.12 82 ASP A CA 1
ATOM 599 C C . ASP A 1 82 ? 10.044 -7.156 -7.189 1.00 84.12 82 ASP A C 1
ATOM 601 O O . ASP A 1 82 ?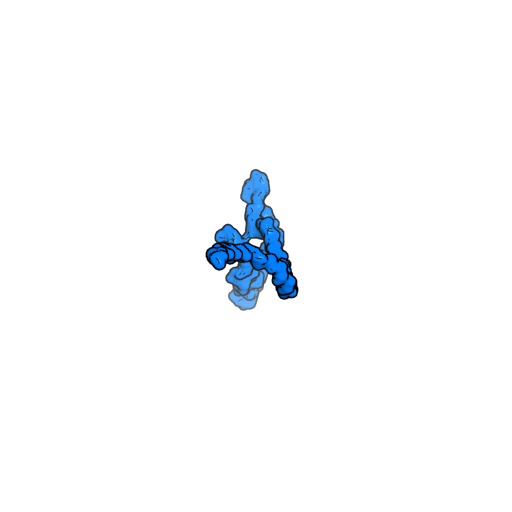 11.254 -7.164 -6.954 1.00 84.12 82 ASP A O 1
ATOM 605 N N . ALA A 1 83 ? 9.137 -7.054 -6.208 1.00 80.00 83 ALA A N 1
ATOM 606 C CA . ALA A 1 83 ? 9.468 -6.998 -4.777 1.00 80.00 83 ALA A CA 1
ATOM 607 C C . ALA A 1 83 ? 10.001 -8.316 -4.193 1.00 80.00 83 ALA A C 1
ATOM 609 O O . ALA A 1 83 ? 9.582 -9.403 -4.652 1.00 80.00 83 ALA A O 1
#

Foldseek 3Di:
DDDDDDDDDDDDDDDDDPPPPPPPPPDPPDPLADFDADPVRHTDDRDNQVVAAWDDWAFCDCVNVVNDDPDHTIDTDGHHPVD

Sequence (83 aa):
MKTLIRAGVLACAMAAGVGASMQAAAQPPENIGAAVFNKKGSLLLPQGYRQWVFIGAPLTPHGLNNGKAGFPEFHHVYVNPDA

Radius of gyration: 30.53 Å; chains: 1; bounding box: 39×65×89 Å

pLDDT: mean 76.98, std 22.95, range [32.41, 98.38]

Secondary structure (DSSP, 8-state):
------------------------PPPPPTTSS---B-TTSPBPPPSSGGGSEEEE--B--GGGTTT--SS-SB--EEE-TT-